Protein AF-A0A2T7P6F5-F1 (afdb_monomer)

Solvent-accessible surface area (backbone atoms only — not comparable to full-atom values): 10402 Å² total; per-residue (Å²): 140,83,85,84,80,81,80,80,78,78,78,74,82,74,78,73,77,57,92,80,62,48,81,46,78,39,93,94,34,83,31,63,40,82,44,44,74,42,50,31,34,38,79,89,80,70,47,74,44,65,43,67,36,52,47,89,83,56,57,87,68,85,53,32,80,72,23,98,83,48,55,45,35,25,26,60,43,100,85,73,48,77,44,72,29,35,12,80,92,50,84,95,46,48,82,55,54,95,65,28,37,66,47,68,41,99,82,71,81,46,32,35,18,18,57,51,54,72,39,76,51,40,72,60,84,73,56,94,88,55,87,40,66,78,52,67,73,33,93,39,24,82,68,24,69,87,63,23,27,46,26,63,38,59,56,68,20,23,34,67,37,70,45,39,75,79,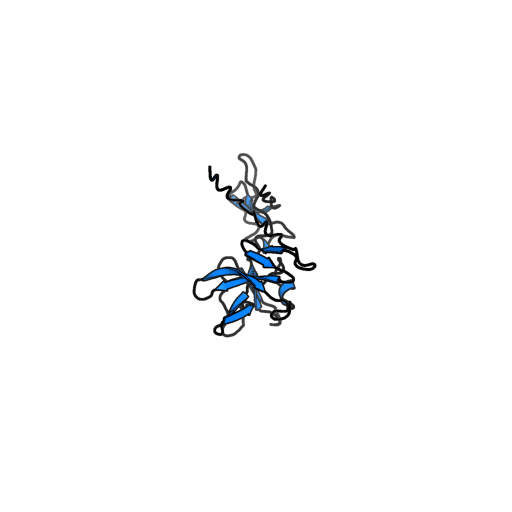77,83,123

Nearest PDB structures (foldseek):
  3ngg-assembly1_A  TM=7.874E-01  e=4.056E-02  Oxyuranus microlepidotus

Mean predicted aligned error: 14.29 Å

Secondary structure (DSSP, 8-state):
------------------TT--EEEETTEEEETT-EEEEEE-TTT--EEEEEE-TTTS---S-TTTSTTS---EEE-TTS-EEE-B-TT-TTPPPPPTTEEEEE-TTSS-EEEEE----SSBPPPPPTT----SS---SSGGGSSTT-EEEE-TTS-EEEEPPBP----

pLDDT: mean 81.15, std 14.44, range [35.66, 95.81]

Radius of gyration: 23.5 Å; Cα contacts (8 Å, |Δi|>4): 298; chains: 1; bounding box: 46×57×82 Å

InterPro domains:
  IPR008197 WAP-type 'four-disulfide core' domain [PF00095] (119-163)
  IPR008197 WAP-type 'four-disulfide core' domain [PS51390] (116-164)
  IPR008197 WAP-type 'four-disulfide core' domain [SM00217] (119-164)
  IPR028150 Lustrin, cysteine-rich repeated [PF14625] (66-115)
  IPR036645 Elafin-like superfamily [G3DSA:4.10.75.10] (117-165)
  IPR036645 Elafin-like superfamily [SSF57256] (119-164)

Sequence (169 aa):
MRVVVLLAVAVTMTYAQVPGTYRIICASSDCWGYSVCRKVLNTTSGEIVPICFDPMRYPPTGNEQVCSDGQPLWVITGTGDYSQASCGRVVNKTTCPSNYRCVTSPVDVYDVCCPNSDKVGECPETHPGEVGVCADLCQSDTNCPRDLKCCPNACGAHTCQTPVHSLYL

Structure (mmCIF, N/CA/C/O backbone):
data_AF-A0A2T7P6F5-F1
#
_entry.id   AF-A0A2T7P6F5-F1
#
loop_
_atom_site.group_PDB
_atom_site.id
_atom_site.type_symbol
_atom_site.label_atom_id
_atom_site.label_alt_id
_atom_site.label_comp_id
_atom_site.label_asym_id
_atom_site.label_entity_id
_atom_site.label_seq_id
_atom_site.pdbx_PDB_ins_code
_atom_site.Cartn_x
_atom_site.Cartn_y
_atom_site.Cartn_z
_atom_site.occupancy
_atom_site.B_iso_or_equiv
_atom_site.auth_seq_id
_atom_site.auth_comp_id
_atom_site.auth_asym_id
_atom_site.auth_atom_id
_atom_site.pdbx_PDB_model_num
ATOM 1 N N . MET A 1 1 ? -23.917 42.580 -54.753 1.00 46.50 1 MET A N 1
ATOM 2 C CA . MET A 1 1 ? -24.139 41.242 -54.161 1.00 46.50 1 MET A CA 1
ATOM 3 C C . MET A 1 1 ? -22.842 40.450 -54.175 1.00 46.50 1 MET A C 1
ATOM 5 O O . MET A 1 1 ? -22.406 40.074 -55.252 1.00 46.50 1 MET A O 1
ATOM 9 N N . ARG A 1 2 ? -22.247 40.201 -53.002 1.00 43.25 2 ARG A N 1
ATOM 10 C CA . ARG A 1 2 ? -21.448 38.999 -52.703 1.00 43.25 2 ARG A CA 1
ATOM 11 C C . ARG A 1 2 ? -21.631 38.705 -51.214 1.00 43.25 2 ARG A C 1
ATOM 13 O O . ARG A 1 2 ? -20.978 39.314 -50.379 1.00 43.25 2 ARG A O 1
ATOM 20 N N . VAL A 1 3 ? -22.604 37.855 -50.897 1.00 43.03 3 VAL A N 1
ATOM 21 C CA . VAL A 1 3 ? -22.773 37.304 -49.549 1.00 43.03 3 VAL A CA 1
ATOM 22 C C . VAL A 1 3 ? -21.777 36.154 -49.449 1.00 43.03 3 VAL A C 1
ATOM 24 O O . VAL A 1 3 ? -21.913 35.164 -50.163 1.00 43.03 3 VAL A O 1
ATOM 27 N N . VAL A 1 4 ? -20.732 36.319 -48.641 1.00 53.38 4 VAL A N 1
ATOM 28 C CA . VAL A 1 4 ? -19.757 35.257 -48.375 1.00 53.38 4 VAL A CA 1
ATOM 29 C C . VAL A 1 4 ? -20.324 34.408 -47.244 1.00 53.38 4 VAL A C 1
ATOM 31 O O . VAL A 1 4 ? -20.303 34.812 -46.085 1.00 53.38 4 VAL A O 1
ATOM 34 N N . VAL A 1 5 ? -20.891 33.255 -47.593 1.00 54.88 5 VAL A N 1
ATOM 35 C CA . VAL A 1 5 ? -21.368 32.267 -46.620 1.00 54.88 5 VAL A CA 1
ATOM 36 C C . VAL A 1 5 ? -20.162 31.445 -46.169 1.00 54.88 5 VAL A C 1
ATOM 38 O O . VAL A 1 5 ? -19.676 30.588 -46.904 1.00 54.88 5 VAL A O 1
ATOM 41 N N . LEU A 1 6 ? -19.645 31.738 -44.976 1.00 55.28 6 LEU A N 1
ATOM 42 C CA . LEU A 1 6 ? -18.627 30.921 -44.316 1.00 55.28 6 LEU A CA 1
ATOM 43 C C . LEU A 1 6 ? -19.296 29.648 -43.783 1.00 55.28 6 LEU A C 1
ATOM 45 O O . LEU A 1 6 ? -19.939 29.665 -42.736 1.00 55.28 6 LEU A O 1
ATOM 49 N N . LEU A 1 7 ? -19.171 28.544 -44.520 1.00 54.78 7 LEU A N 1
ATOM 50 C CA . LEU A 1 7 ? -19.565 27.222 -44.039 1.00 54.78 7 LEU A CA 1
ATOM 51 C C . LEU A 1 7 ? -18.550 26.760 -42.985 1.00 54.78 7 LEU A C 1
ATOM 53 O O . LEU A 1 7 ? -17.452 26.316 -43.318 1.00 54.78 7 LEU A O 1
ATOM 57 N N . ALA A 1 8 ? -18.910 26.879 -41.707 1.00 60.00 8 ALA A N 1
ATOM 58 C CA . ALA A 1 8 ? -18.171 26.264 -40.612 1.00 60.00 8 ALA A CA 1
ATOM 59 C C . ALA A 1 8 ? -18.405 24.747 -40.654 1.00 60.00 8 ALA A C 1
ATOM 61 O O . ALA A 1 8 ? -19.441 24.250 -40.216 1.00 60.00 8 ALA A O 1
ATOM 62 N N . VAL A 1 9 ? -17.455 24.004 -41.222 1.00 56.84 9 VAL A N 1
ATOM 63 C CA . VAL A 1 9 ? -17.459 22.541 -41.147 1.00 56.84 9 VAL A CA 1
ATOM 64 C C . VAL A 1 9 ? -17.060 22.163 -39.722 1.00 56.84 9 VAL A C 1
ATOM 66 O O . VAL A 1 9 ? -15.887 22.218 -39.360 1.00 56.84 9 VAL A O 1
ATOM 69 N N . ALA A 1 10 ? -18.043 21.819 -38.890 1.00 57.19 10 ALA A N 1
ATOM 70 C CA . ALA A 1 10 ? -17.792 21.216 -37.590 1.00 57.19 10 ALA A CA 1
ATOM 71 C C . ALA A 1 10 ? -17.228 19.806 -37.816 1.00 57.19 10 ALA A C 1
ATOM 73 O O . ALA A 1 10 ? -17.971 18.863 -38.080 1.00 57.19 10 ALA A O 1
ATOM 74 N N . VAL A 1 11 ? -15.903 19.663 -37.750 1.00 52.97 11 VAL A N 1
ATOM 75 C CA . VAL A 1 11 ? -15.260 18.350 -37.678 1.00 52.97 11 VAL A CA 1
ATOM 76 C C . VAL A 1 11 ? -15.551 17.807 -36.284 1.00 52.97 11 VAL A C 1
ATOM 78 O O . VAL A 1 11 ? -14.840 18.094 -35.324 1.00 52.97 11 VAL A O 1
ATOM 81 N N . THR A 1 12 ? -16.644 17.062 -36.141 1.00 53.88 12 THR A N 1
ATOM 82 C CA . THR A 1 12 ? -16.857 16.249 -34.948 1.00 53.88 12 THR A CA 1
ATOM 83 C C . THR A 1 12 ? -15.746 15.209 -34.934 1.00 53.88 12 THR A C 1
ATOM 85 O O . THR A 1 12 ? -15.756 14.294 -35.756 1.00 53.88 12 THR A O 1
ATOM 88 N N . MET A 1 13 ? -14.759 15.372 -34.049 1.00 50.41 13 MET A N 1
ATOM 89 C CA . MET A 1 13 ? -13.781 14.331 -33.744 1.00 50.41 13 MET A CA 1
ATOM 90 C C . MET A 1 13 ? -14.560 13.122 -33.226 1.00 50.41 13 MET A C 1
ATOM 92 O O . MET A 1 13 ? -14.888 13.032 -32.045 1.00 50.41 13 MET A O 1
ATOM 96 N N . THR A 1 14 ? -14.927 12.211 -34.123 1.00 53.22 14 THR A N 1
ATOM 97 C CA . THR A 1 14 ? -15.420 10.895 -33.746 1.00 53.22 14 THR A CA 1
ATOM 98 C C . THR A 1 14 ? -14.238 10.183 -33.111 1.00 53.22 14 THR A C 1
ATOM 100 O O . THR A 1 14 ? -13.371 9.667 -33.816 1.00 53.22 14 THR A O 1
ATOM 103 N N . TYR A 1 15 ? -14.163 10.212 -31.780 1.00 56.81 15 TYR A N 1
ATOM 104 C CA . TYR A 1 15 ? -13.290 9.328 -31.023 1.00 56.81 15 TYR A CA 1
ATOM 105 C C . TYR A 1 15 ? -13.741 7.904 -31.333 1.00 56.81 15 TYR A C 1
ATOM 107 O O . TYR A 1 15 ? -14.687 7.390 -30.739 1.00 56.81 15 TYR A O 1
ATOM 115 N N . ALA A 1 16 ? -13.108 7.290 -32.331 1.00 52.53 16 ALA A N 1
ATOM 116 C CA . ALA A 1 16 ? -13.219 5.868 -32.562 1.00 52.53 16 ALA A CA 1
ATOM 117 C C . ALA A 1 16 ? -12.676 5.194 -31.300 1.00 52.53 16 ALA A C 1
ATOM 119 O O . ALA A 1 16 ? -11.471 5.197 -31.055 1.00 52.53 16 ALA A O 1
ATOM 120 N N . GLN A 1 17 ? -13.574 4.694 -30.453 1.00 50.88 17 GLN A N 1
ATOM 121 C CA . GLN A 1 17 ? -13.196 3.837 -29.342 1.00 50.88 17 GLN A CA 1
ATOM 122 C C . GLN A 1 17 ? -12.556 2.599 -29.967 1.00 50.88 17 GLN A C 1
ATOM 124 O O . GLN A 1 17 ? -13.235 1.807 -30.622 1.00 50.88 17 GLN A O 1
ATOM 129 N N . VAL A 1 18 ? -11.231 2.491 -29.862 1.00 52.59 18 VAL A N 1
ATOM 130 C CA . VAL A 1 18 ? -10.503 1.341 -30.394 1.00 52.59 18 VAL A CA 1
ATOM 131 C C . VAL A 1 18 ? -10.985 0.116 -29.604 1.00 52.59 18 VAL A C 1
ATOM 133 O O . VAL A 1 18 ? -10.949 0.146 -28.371 1.00 52.59 18 VAL A O 1
ATOM 136 N N . PRO A 1 19 ? -11.474 -0.954 -30.254 1.00 44.59 19 PRO A N 1
ATOM 137 C CA . PRO A 1 19 ? -11.935 -2.139 -29.540 1.00 44.59 19 PRO A CA 1
ATOM 138 C C . PRO A 1 19 ? -10.784 -2.708 -28.696 1.00 44.59 19 PRO A C 1
ATOM 140 O O . PRO A 1 19 ? -9.766 -3.120 -29.246 1.00 44.59 19 PRO A O 1
ATOM 143 N N . GLY A 1 20 ? -10.921 -2.690 -27.365 1.00 51.16 20 GLY A N 1
ATOM 144 C CA . GLY A 1 20 ? -9.906 -3.190 -26.424 1.00 51.16 20 GLY A CA 1
ATOM 145 C C . GLY A 1 20 ? -9.247 -2.141 -25.518 1.00 51.16 20 GLY A C 1
ATOM 146 O O . GLY A 1 20 ? -8.508 -2.519 -24.613 1.00 51.16 20 GLY A O 1
ATOM 147 N N . THR A 1 21 ? -9.522 -0.843 -25.689 1.00 55.34 21 THR A N 1
A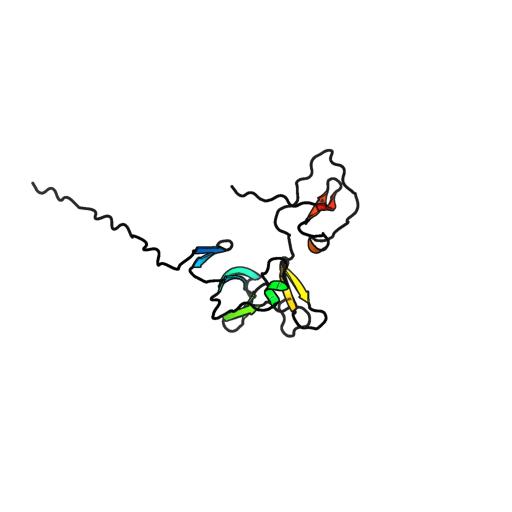TOM 148 C CA . THR A 1 21 ? -9.108 0.183 -24.715 1.00 55.34 21 THR A CA 1
ATOM 149 C C . THR A 1 21 ? -10.204 0.386 -23.673 1.00 55.34 21 THR A C 1
ATOM 151 O O . THR A 1 21 ? -11.178 1.093 -23.928 1.00 55.34 21 THR A O 1
ATOM 154 N N . TYR A 1 22 ? -10.063 -0.236 -22.504 1.00 64.31 22 TYR A N 1
ATOM 155 C CA . TYR A 1 22 ? -10.871 0.103 -21.335 1.00 64.31 22 TYR A CA 1
ATOM 156 C C . TYR A 1 22 ? -10.192 1.226 -20.544 1.00 64.31 22 TYR A C 1
ATOM 158 O O . TYR A 1 22 ? -8.971 1.385 -20.584 1.00 64.31 22 TYR A O 1
ATOM 166 N N . ARG A 1 23 ? -11.008 2.054 -19.894 1.00 65.25 23 ARG A N 1
ATOM 167 C CA . ARG A 1 23 ? -10.571 3.208 -19.110 1.00 65.25 23 ARG A CA 1
ATOM 168 C C . ARG A 1 23 ? -10.587 2.825 -17.635 1.00 65.25 23 ARG A C 1
ATOM 170 O O . ARG A 1 23 ? -11.624 2.384 -17.144 1.00 65.25 23 ARG A O 1
ATOM 177 N N . ILE A 1 24 ? -9.467 2.986 -16.939 1.00 67.81 24 ILE A N 1
ATOM 178 C CA . ILE A 1 24 ? -9.342 2.697 -15.507 1.00 67.81 24 ILE A CA 1
ATOM 179 C C . ILE A 1 24 ? -9.019 4.006 -14.800 1.00 67.81 24 ILE A C 1
ATOM 181 O O . ILE A 1 24 ? -7.949 4.577 -14.995 1.00 67.81 24 ILE A O 1
ATOM 185 N N . ILE A 1 25 ? -9.937 4.476 -13.962 1.00 65.56 25 ILE A N 1
ATOM 186 C CA . ILE A 1 25 ? -9.688 5.645 -13.119 1.00 65.56 25 ILE A CA 1
ATOM 187 C C . ILE A 1 25 ? -9.026 5.169 -11.840 1.00 65.56 25 ILE A C 1
ATOM 189 O O . ILE A 1 25 ? -9.478 4.206 -11.220 1.00 65.56 25 ILE A O 1
ATOM 193 N N . CYS A 1 26 ? -7.970 5.858 -11.437 1.00 67.62 26 CYS A N 1
ATOM 194 C CA . CYS A 1 26 ? -7.238 5.500 -10.252 1.00 67.62 26 CYS A CA 1
ATOM 195 C C . CYS A 1 26 ? -6.789 6.731 -9.474 1.00 67.62 26 CYS A C 1
ATOM 197 O O . CYS A 1 26 ? -5.860 7.439 -9.870 1.00 67.62 26 CYS A O 1
ATOM 199 N N . ALA A 1 27 ? -7.499 6.999 -8.376 1.00 71.81 27 ALA A N 1
ATOM 200 C CA . ALA A 1 27 ? -7.523 8.315 -7.748 1.00 71.81 27 ALA A CA 1
ATOM 201 C C . ALA A 1 27 ? -7.823 9.403 -8.801 1.00 71.81 27 ALA A C 1
ATOM 203 O O . ALA A 1 27 ? -8.892 9.374 -9.407 1.00 71.81 27 ALA A O 1
ATOM 204 N N . SER A 1 28 ? -6.894 10.329 -9.044 1.00 71.31 28 SER A N 1
ATOM 205 C CA . SER A 1 28 ? -7.021 11.397 -10.045 1.00 71.31 28 SER A CA 1
ATOM 206 C C . SER A 1 28 ? -6.441 11.052 -11.426 1.00 71.31 28 SER A C 1
ATOM 208 O O . SER A 1 28 ? -6.565 11.864 -12.342 1.00 71.31 28 SER A O 1
ATOM 210 N N . SER A 1 29 ? -5.824 9.875 -11.602 1.00 77.38 29 SER A N 1
ATOM 211 C CA . SER A 1 29 ? -5.187 9.466 -12.863 1.00 77.38 29 SER A CA 1
ATOM 212 C C . SER A 1 29 ? -6.109 8.622 -13.739 1.00 77.38 29 SER A C 1
ATOM 214 O O . SER A 1 29 ? -6.822 7.738 -13.261 1.00 77.38 29 SER A O 1
ATOM 216 N N . ASP A 1 30 ? -6.050 8.876 -15.044 1.00 80.69 30 ASP A N 1
ATOM 217 C CA . ASP A 1 30 ? -6.805 8.167 -16.074 1.00 80.69 30 ASP A CA 1
ATOM 218 C C . ASP A 1 30 ? -5.884 7.210 -16.843 1.00 80.69 30 ASP A C 1
ATOM 220 O O . ASP A 1 30 ? -5.068 7.634 -17.666 1.00 80.69 30 ASP A O 1
ATOM 224 N N . CYS A 1 31 ? -5.975 5.918 -16.532 1.00 82.69 31 CYS A N 1
ATOM 225 C CA . CYS A 1 31 ? -5.176 4.877 -17.159 1.00 82.69 31 CYS A CA 1
ATOM 226 C C . CYS A 1 31 ? -5.923 4.247 -18.341 1.00 82.69 31 CYS A C 1
ATOM 228 O O . CYS A 1 31 ? -7.121 3.966 -18.269 1.00 82.69 31 CYS A O 1
ATOM 230 N N . TRP A 1 32 ? -5.192 3.958 -19.418 1.00 80.75 32 TRP A N 1
ATOM 231 C CA . TRP A 1 32 ? -5.750 3.407 -20.654 1.00 80.75 32 TRP A CA 1
ATOM 232 C C . TRP A 1 32 ? -5.316 1.957 -20.882 1.00 80.75 32 TRP A C 1
ATOM 234 O O . TRP A 1 32 ? -4.201 1.559 -20.526 1.00 80.75 32 TRP A O 1
ATOM 244 N N . GLY A 1 33 ? -6.189 1.179 -21.527 1.00 79.81 33 GLY A N 1
ATOM 245 C CA . GLY A 1 33 ? -5.892 -0.195 -21.928 1.00 79.81 33 GLY A CA 1
ATOM 246 C C . GLY A 1 33 ? -5.680 -1.105 -20.720 1.00 79.81 33 GLY A C 1
ATOM 247 O O . GLY A 1 33 ? -6.391 -0.980 -19.730 1.00 79.81 33 GLY A O 1
ATOM 248 N N . TYR A 1 34 ? -4.680 -1.991 -20.791 1.00 79.00 34 TYR A N 1
ATOM 249 C CA . TYR A 1 34 ? -4.417 -3.017 -19.770 1.00 79.00 34 TYR A CA 1
ATOM 250 C C . TYR A 1 34 ? -3.576 -2.562 -18.570 1.00 79.00 34 TYR A C 1
ATOM 252 O O . TYR A 1 34 ? -3.036 -3.389 -17.839 1.00 79.00 34 TYR A O 1
ATOM 260 N N . SER A 1 35 ? -3.428 -1.255 -18.374 1.00 85.69 35 SER A N 1
ATOM 261 C CA . SER A 1 35 ? -2.543 -0.713 -17.344 1.00 85.69 35 SER A CA 1
ATOM 262 C C . SER A 1 35 ? -2.993 -1.096 -15.928 1.00 85.69 35 SER A C 1
ATOM 264 O O . SER A 1 35 ? -4.184 -1.158 -15.636 1.00 85.69 35 SER A O 1
ATOM 266 N N . VAL A 1 36 ? -2.047 -1.288 -15.011 1.00 85.69 36 VAL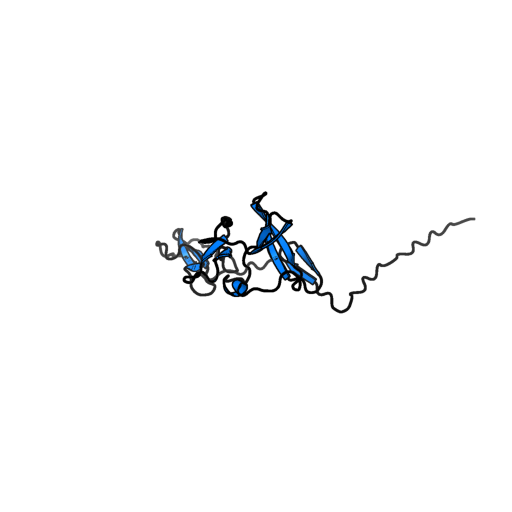 A N 1
ATOM 267 C CA . VAL A 1 36 ? -2.318 -1.485 -13.581 1.00 85.69 36 VAL A CA 1
ATOM 268 C C . VAL A 1 36 ? -1.945 -0.219 -12.839 1.00 85.69 36 VAL A C 1
ATOM 270 O O . VAL A 1 36 ? -0.813 0.245 -12.895 1.00 85.69 36 VAL A O 1
ATOM 273 N N . CYS A 1 37 ? -2.892 0.347 -12.114 1.00 86.19 37 CYS A N 1
ATOM 274 C CA . CYS A 1 37 ? -2.618 1.523 -11.314 1.00 86.19 37 CYS A CA 1
ATOM 275 C C . CYS A 1 37 ? -1.899 1.174 -10.009 1.00 86.19 37 CYS A C 1
ATOM 277 O O . CYS A 1 37 ? -2.316 0.272 -9.280 1.00 86.19 37 CYS A O 1
ATOM 279 N N . ARG A 1 38 ? -0.846 1.934 -9.695 1.00 90.31 38 ARG A N 1
ATOM 280 C CA . ARG A 1 38 ? -0.079 1.824 -8.451 1.00 90.31 38 ARG A CA 1
ATOM 281 C C . ARG A 1 38 ? 0.197 3.201 -7.856 1.00 90.31 38 ARG A C 1
ATOM 283 O O . ARG A 1 38 ? 0.368 4.182 -8.577 1.00 90.31 38 ARG A O 1
ATOM 290 N N . LYS A 1 39 ? 0.278 3.263 -6.527 1.00 92.06 39 LYS A N 1
ATOM 291 C CA . LYS A 1 39 ? 0.742 4.447 -5.792 1.00 92.06 39 LYS A CA 1
ATOM 292 C C . LYS A 1 39 ? 2.269 4.438 -5.746 1.00 92.06 39 LYS A C 1
ATOM 294 O O . LYS A 1 39 ? 2.860 3.446 -5.317 1.00 92.06 39 LYS A O 1
ATOM 299 N N . VAL A 1 40 ? 2.894 5.533 -6.168 1.00 94.38 40 VAL A N 1
ATOM 300 C CA . VAL A 1 40 ? 4.352 5.683 -6.234 1.00 94.38 40 VAL A CA 1
ATOM 301 C C . VAL A 1 40 ? 4.790 6.860 -5.372 1.00 94.38 40 VAL A C 1
ATOM 303 O O . VAL A 1 40 ? 4.353 7.986 -5.585 1.00 94.38 40 VAL A O 1
ATOM 306 N N . LEU A 1 41 ? 5.680 6.601 -4.420 1.00 94.75 41 LEU A N 1
ATOM 307 C CA . LEU A 1 41 ? 6.364 7.603 -3.621 1.00 94.75 41 LEU A CA 1
ATOM 308 C C . LEU A 1 41 ? 7.548 8.179 -4.403 1.00 94.75 41 LEU A C 1
ATOM 310 O O . LEU A 1 41 ? 8.505 7.478 -4.748 1.00 94.75 41 LEU A O 1
ATOM 314 N N . ASN A 1 42 ? 7.512 9.484 -4.623 1.00 93.00 42 ASN A N 1
ATOM 315 C CA . ASN A 1 42 ? 8.673 10.249 -5.032 1.00 93.00 42 ASN A CA 1
ATOM 316 C C . ASN A 1 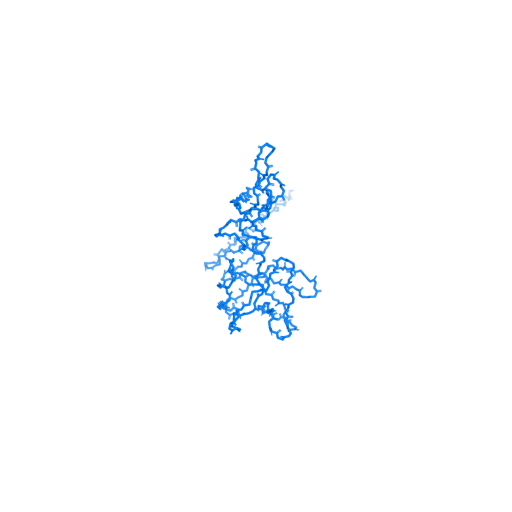42 ? 9.528 10.523 -3.786 1.00 93.00 42 ASN A C 1
ATOM 318 O O . ASN A 1 42 ? 9.192 11.362 -2.956 1.00 93.00 42 ASN A O 1
ATOM 322 N N . THR A 1 43 ? 10.641 9.806 -3.650 1.00 87.50 43 THR A N 1
ATOM 323 C CA . THR A 1 43 ? 11.509 9.849 -2.460 1.00 87.50 43 THR A CA 1
ATOM 324 C C . THR A 1 43 ? 12.209 11.193 -2.247 1.00 87.50 43 THR A C 1
ATOM 326 O O . THR A 1 43 ? 12.626 11.478 -1.128 1.00 87.50 43 THR A O 1
ATOM 329 N N . THR A 1 44 ? 12.302 12.038 -3.279 1.00 88.12 44 THR A N 1
ATOM 330 C CA . THR A 1 44 ? 12.885 13.386 -3.190 1.00 88.12 44 THR A CA 1
ATOM 331 C C . THR A 1 44 ? 11.893 14.402 -2.626 1.00 88.12 44 THR A C 1
ATOM 333 O O . THR A 1 44 ? 12.271 15.248 -1.822 1.00 88.12 44 THR A O 1
ATOM 336 N N . SER A 1 45 ? 10.629 14.337 -3.056 1.00 89.62 45 SER A N 1
ATOM 337 C CA . SER A 1 45 ? 9.576 15.281 -2.634 1.00 89.62 45 SER A CA 1
ATOM 338 C C . SER A 1 45 ? 8.748 14.790 -1.443 1.00 89.62 45 SER A C 1
ATOM 340 O O . SER A 1 45 ? 8.122 15.595 -0.762 1.00 89.62 45 SER A O 1
ATOM 342 N N . GLY A 1 46 ? 8.723 13.478 -1.196 1.00 88.44 46 GLY A N 1
ATOM 343 C CA . GLY A 1 46 ? 7.822 12.839 -0.237 1.00 88.44 46 GLY A CA 1
ATOM 344 C C . GLY A 1 46 ? 6.385 12.662 -0.743 1.00 88.44 46 GLY A C 1
ATOM 345 O O . GLY A 1 46 ? 5.546 12.148 -0.007 1.00 88.44 46 GLY A O 1
ATOM 346 N N . GLU A 1 47 ? 6.086 13.067 -1.979 1.00 90.75 47 GLU A N 1
ATOM 347 C CA . GLU A 1 47 ? 4.743 12.990 -2.557 1.00 90.75 47 GLU A CA 1
ATOM 348 C C . GLU A 1 47 ? 4.416 11.576 -3.058 1.00 90.75 47 GLU A C 1
ATOM 350 O O . GLU A 1 47 ? 5.268 10.893 -3.632 1.00 90.75 47 GLU A O 1
ATOM 355 N N . ILE A 1 48 ? 3.165 11.142 -2.872 1.00 90.12 48 ILE A N 1
ATOM 356 C CA . ILE A 1 48 ? 2.653 9.871 -3.396 1.00 90.12 48 ILE A CA 1
ATOM 357 C C . ILE A 1 48 ? 1.697 10.159 -4.546 1.00 90.12 48 ILE A C 1
ATOM 359 O O . ILE A 1 48 ? 0.627 10.729 -4.336 1.00 90.12 48 ILE A O 1
ATOM 363 N N . VAL A 1 49 ? 2.056 9.704 -5.743 1.00 89.31 49 VAL A N 1
ATOM 364 C CA . VAL A 1 49 ? 1.292 9.943 -6.969 1.00 89.31 49 VAL A CA 1
ATOM 365 C C . VAL A 1 49 ? 0.808 8.632 -7.601 1.00 89.31 49 VAL A C 1
ATOM 367 O O . VAL A 1 49 ? 1.518 7.622 -7.555 1.00 89.31 49 VAL A O 1
ATOM 370 N N . PRO A 1 50 ? -0.405 8.602 -8.180 1.00 89.88 50 PRO A N 1
ATOM 371 C CA . PRO A 1 50 ? -0.907 7.441 -8.909 1.00 89.88 50 PRO A CA 1
ATOM 372 C C . PRO A 1 50 ? -0.282 7.351 -10.308 1.00 89.88 50 PRO A C 1
ATOM 374 O O . PRO A 1 50 ? -0.418 8.273 -11.115 1.00 89.88 50 PRO A O 1
ATOM 377 N N . ILE A 1 51 ? 0.353 6.218 -10.617 1.00 90.12 51 ILE A N 1
ATOM 378 C CA . ILE A 1 51 ? 0.986 5.940 -11.913 1.00 90.12 51 ILE A CA 1
ATOM 379 C C . ILE A 1 51 ? 0.367 4.689 -12.544 1.00 90.12 51 ILE A C 1
ATOM 381 O O . ILE A 1 51 ? 0.072 3.701 -11.868 1.00 90.12 51 ILE A O 1
ATOM 385 N N . CYS A 1 52 ? 0.186 4.734 -13.861 1.00 89.94 52 CYS A N 1
ATOM 386 C CA . CYS A 1 52 ? -0.296 3.619 -14.666 1.00 89.94 52 CYS A CA 1
ATOM 387 C C . CYS A 1 52 ? 0.890 2.756 -15.105 1.00 89.94 52 CYS A C 1
ATOM 389 O O . CYS A 1 52 ? 1.752 3.216 -15.853 1.00 89.94 52 CYS A O 1
ATOM 391 N N . PHE A 1 53 ? 0.953 1.518 -14.629 1.00 91.06 53 PHE A N 1
ATOM 392 C CA . PHE A 1 53 ? 2.019 0.582 -14.964 1.00 91.06 53 PHE A CA 1
ATOM 393 C C . PHE A 1 53 ? 1.599 -0.324 -16.110 1.00 91.06 53 PHE A C 1
ATOM 395 O O . PHE A 1 53 ? 0.476 -0.821 -16.139 1.00 91.06 53 PHE A O 1
ATOM 402 N N . ASP A 1 54 ? 2.535 -0.594 -17.014 1.00 90.19 54 ASP A N 1
ATOM 403 C CA . ASP A 1 54 ? 2.395 -1.665 -17.993 1.00 90.19 54 ASP A CA 1
ATOM 404 C C . ASP A 1 54 ? 2.644 -3.021 -17.298 1.00 90.19 54 ASP A C 1
ATOM 406 O O . ASP A 1 54 ? 3.758 -3.238 -16.802 1.00 90.19 54 ASP A O 1
ATOM 410 N N . PRO A 1 55 ? 1.664 -3.946 -17.265 1.00 88.00 55 PRO A N 1
ATOM 411 C CA . PRO A 1 55 ? 1.830 -5.264 -16.651 1.00 88.00 55 PRO A CA 1
ATOM 412 C C . PRO A 1 55 ? 2.949 -6.102 -17.272 1.00 88.00 55 PRO A C 1
ATOM 414 O O . PRO A 1 55 ? 3.461 -7.004 -16.615 1.00 88.00 55 PRO A O 1
ATOM 417 N N . MET A 1 56 ? 3.336 -5.835 -18.526 1.00 89.69 56 MET A N 1
ATOM 418 C CA . MET A 1 56 ? 4.462 -6.525 -19.158 1.00 89.69 56 MET A CA 1
ATOM 419 C C . MET A 1 56 ? 5.808 -6.073 -18.587 1.00 89.69 56 MET A C 1
ATOM 421 O O . MET A 1 56 ? 6.736 -6.876 -18.504 1.00 89.69 56 MET A O 1
ATOM 425 N N . ARG A 1 57 ? 5.924 -4.802 -18.180 1.00 92.00 57 ARG A N 1
ATOM 426 C CA . ARG A 1 57 ? 7.149 -4.249 -17.580 1.00 92.00 57 ARG A CA 1
ATOM 427 C C . ARG A 1 57 ? 7.188 -4.439 -16.067 1.00 92.00 57 ARG A C 1
ATOM 429 O O . ARG A 1 57 ? 8.255 -4.688 -15.513 1.00 92.00 57 ARG A O 1
ATOM 436 N N . TYR A 1 58 ? 6.035 -4.333 -15.415 1.00 91.50 58 TYR A N 1
ATOM 437 C CA . TYR A 1 58 ? 5.876 -4.474 -13.970 1.00 91.50 58 TYR A CA 1
ATOM 438 C C . TYR A 1 58 ? 4.809 -5.532 -13.674 1.00 91.50 58 TYR A C 1
ATOM 440 O O . TYR A 1 58 ? 3.661 -5.187 -13.368 1.00 91.50 58 TYR A O 1
ATOM 448 N N . PRO A 1 59 ? 5.160 -6.824 -13.797 1.00 88.50 59 PRO A N 1
ATOM 449 C CA . PRO A 1 59 ? 4.220 -7.896 -13.530 1.00 88.50 59 PRO A CA 1
ATOM 450 C C . PRO A 1 59 ? 3.806 -7.907 -12.051 1.00 88.50 59 PRO A C 1
ATOM 452 O O . PRO A 1 59 ? 4.574 -7.456 -11.192 1.00 88.50 59 PRO A O 1
ATOM 455 N N . PRO A 1 60 ? 2.613 -8.442 -11.733 1.00 83.56 60 PRO A N 1
ATOM 456 C CA . PRO A 1 60 ? 2.215 -8.681 -10.353 1.00 83.56 60 PRO A CA 1
ATOM 457 C C . PRO A 1 60 ? 3.269 -9.529 -9.645 1.00 83.56 60 PRO A C 1
ATOM 459 O O . PRO A 1 60 ? 3.774 -10.501 -10.216 1.00 83.56 60 PRO A O 1
ATOM 462 N N . THR A 1 61 ? 3.602 -9.171 -8.412 1.00 80.12 61 THR A N 1
ATOM 463 C CA . THR A 1 61 ? 4.459 -10.001 -7.570 1.00 80.12 61 THR A CA 1
ATOM 464 C C . THR A 1 61 ? 3.596 -10.892 -6.662 1.0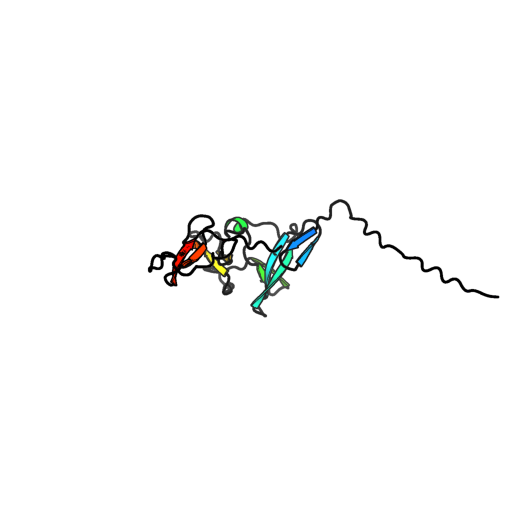0 80.12 61 THR A C 1
ATOM 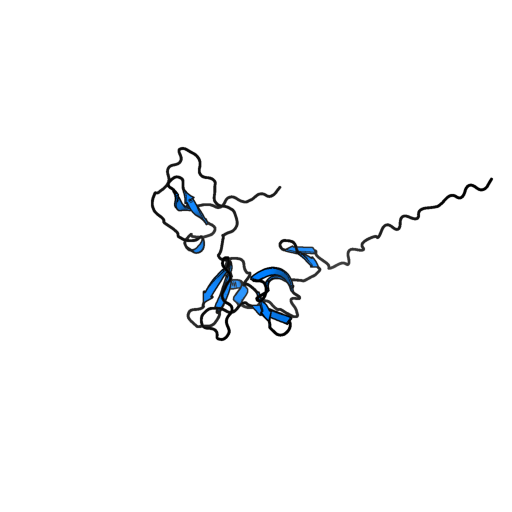466 O O . THR A 1 61 ? 2.385 -11.024 -6.840 1.00 80.12 61 THR A O 1
ATOM 469 N N . GLY A 1 62 ? 4.220 -11.609 -5.727 1.00 81.12 62 GLY A N 1
ATOM 470 C CA . GLY A 1 62 ? 3.489 -12.259 -4.630 1.00 81.12 62 GLY A CA 1
ATOM 471 C C . GLY A 1 62 ? 3.202 -11.306 -3.464 1.00 81.12 62 GLY A C 1
ATOM 472 O O . GLY A 1 62 ? 2.690 -11.738 -2.434 1.00 81.12 62 GLY A O 1
ATOM 473 N N . ASN A 1 63 ? 3.585 -10.028 -3.583 1.00 85.19 63 ASN A N 1
ATOM 474 C CA . ASN A 1 63 ? 3.495 -9.065 -2.486 1.00 85.19 63 ASN A CA 1
ATOM 475 C C . ASN A 1 63 ? 2.161 -8.311 -2.484 1.00 85.19 63 ASN A C 1
ATOM 477 O O . ASN A 1 63 ? 1.819 -7.644 -1.515 1.00 85.19 63 ASN A O 1
ATOM 481 N N . GLU A 1 64 ? 1.369 -8.435 -3.540 1.00 83.81 64 GLU A N 1
ATOM 482 C CA . GLU A 1 64 ? 0.013 -7.913 -3.635 1.00 83.81 64 GLU A CA 1
ATOM 483 C C . GLU A 1 64 ? -0.871 -8.542 -2.561 1.00 83.81 64 GLU A C 1
ATOM 485 O O . GLU A 1 64 ? -1.674 -7.853 -1.952 1.00 83.81 64 GLU A O 1
ATOM 490 N N . GLN A 1 65 ? -0.668 -9.819 -2.240 1.00 82.69 65 GLN A N 1
ATOM 491 C CA . GLN A 1 65 ? -1.399 -10.510 -1.179 1.00 82.69 65 GLN A CA 1
ATOM 492 C C . GLN A 1 65 ? -0.932 -10.120 0.236 1.00 82.69 65 GLN A C 1
ATOM 494 O O . GLN A 1 65 ? -1.554 -10.529 1.214 1.00 82.69 65 GLN A O 1
ATOM 499 N N . VAL A 1 66 ? 0.158 -9.353 0.368 1.00 85.81 66 VAL A N 1
ATOM 500 C CA . VAL A 1 66 ? 0.715 -8.938 1.668 1.00 85.81 66 VAL A CA 1
ATOM 501 C C . VAL A 1 66 ? -0.063 -7.758 2.250 1.00 85.81 66 VAL A C 1
ATOM 503 O O . VAL A 1 66 ? -0.264 -7.686 3.464 1.00 85.81 66 VAL A O 1
ATOM 506 N N . CYS A 1 67 ? -0.515 -6.833 1.401 1.00 83.00 67 CYS A N 1
ATOM 507 C CA . CYS A 1 67 ? -1.277 -5.664 1.828 1.00 83.00 67 CYS A CA 1
ATOM 508 C C . CYS A 1 67 ? -2.783 -5.943 1.775 1.00 83.00 67 CYS A C 1
ATOM 510 O O . CYS A 1 67 ? -3.279 -6.547 0.828 1.00 83.00 67 CYS A O 1
ATOM 512 N N . SER A 1 68 ? -3.530 -5.458 2.773 1.00 76.81 68 SER A N 1
ATOM 513 C CA . SER A 1 68 ? -4.983 -5.673 2.880 1.00 76.81 68 SER A CA 1
ATOM 514 C C . SER A 1 68 ? -5.780 -5.146 1.681 1.00 76.81 68 SER A C 1
ATOM 516 O O . SER A 1 68 ? -6.845 -5.676 1.387 1.00 76.81 68 SER A O 1
ATOM 518 N N . ASP A 1 69 ? -5.275 -4.118 0.997 1.00 75.00 69 ASP A N 1
ATOM 519 C CA . ASP A 1 69 ? -5.887 -3.506 -0.186 1.00 75.00 69 ASP A CA 1
ATOM 520 C C . ASP A 1 69 ? -5.307 -4.021 -1.514 1.00 75.00 69 ASP A C 1
ATOM 522 O O . ASP A 1 69 ? -5.667 -3.531 -2.584 1.00 75.00 69 ASP A O 1
ATOM 526 N N . GLY A 1 70 ? -4.393 -4.993 -1.476 1.00 78.75 70 GLY A N 1
ATOM 527 C CA . GLY A 1 70 ? -3.748 -5.511 -2.679 1.00 78.75 70 GLY A CA 1
ATOM 528 C C . GLY A 1 70 ? -2.616 -4.634 -3.236 1.00 78.75 70 GLY A C 1
ATOM 529 O O . GLY A 1 70 ? -2.071 -4.945 -4.302 1.00 78.75 70 GLY A O 1
ATOM 530 N N . GLN A 1 71 ? -2.281 -3.509 -2.588 1.00 85.75 71 GLN A N 1
ATOM 531 C CA . GLN A 1 71 ? -1.439 -2.466 -3.181 1.00 85.75 71 GLN A CA 1
ATOM 532 C C . GLN A 1 71 ? -0.262 -2.061 -2.278 1.00 85.75 71 GLN A C 1
ATOM 534 O O . GLN A 1 71 ? -0.347 -1.080 -1.538 1.00 85.75 71 GLN A O 1
ATOM 539 N N . PRO A 1 72 ? 0.894 -2.749 -2.377 1.00 92.06 72 PRO A N 1
ATOM 540 C CA . PRO A 1 72 ? 2.126 -2.236 -1.784 1.00 92.06 72 PRO A CA 1
ATOM 541 C C . PRO A 1 72 ? 2.531 -0.905 -2.429 1.00 92.06 72 PRO A C 1
ATOM 543 O O . PRO A 1 72 ? 2.292 -0.674 -3.619 1.00 92.06 72 PRO A O 1
ATOM 546 N N . LEU A 1 73 ? 3.173 -0.039 -1.644 1.00 94.00 73 LEU A N 1
ATOM 547 C CA . LEU A 1 73 ? 3.748 1.214 -2.127 1.00 94.00 73 LEU A CA 1
ATOM 548 C C . LEU A 1 73 ? 4.904 0.933 -3.083 1.00 94.00 73 LEU A C 1
ATOM 550 O O . LEU A 1 73 ? 5.700 0.021 -2.857 1.00 94.00 73 LEU A O 1
ATOM 554 N N . TRP A 1 74 ? 5.035 1.764 -4.108 1.00 95.75 74 TRP A N 1
ATOM 555 C CA . TRP A 1 74 ? 6.180 1.768 -5.013 1.00 95.75 74 TRP A CA 1
ATOM 556 C C . TRP A 1 74 ? 7.031 3.018 -4.804 1.00 95.75 74 TRP A C 1
ATOM 558 O O . TRP A 1 74 ? 6.562 4.003 -4.245 1.00 95.75 74 TRP A O 1
ATOM 568 N N . VAL A 1 75 ? 8.278 2.993 -5.259 1.00 95.81 75 VAL A N 1
ATOM 569 C CA . VAL A 1 75 ? 9.214 4.123 -5.229 1.00 95.81 75 VAL A CA 1
ATOM 570 C C . VAL A 1 75 ? 9.851 4.325 -6.591 1.00 95.81 75 VAL A C 1
ATOM 572 O O . VAL A 1 75 ? 10.013 3.372 -7.354 1.00 95.81 75 VAL A O 1
ATOM 575 N N . ILE A 1 76 ? 10.242 5.566 -6.871 1.00 93.69 76 ILE A N 1
ATOM 576 C CA . ILE A 1 76 ? 11.121 5.886 -7.997 1.00 93.69 76 ILE A CA 1
ATOM 577 C C . ILE A 1 76 ? 12.546 5.462 -7.625 1.00 93.69 76 ILE A C 1
ATOM 579 O O . ILE A 1 76 ? 13.075 5.881 -6.593 1.00 93.69 76 ILE A O 1
ATOM 583 N N . THR A 1 77 ? 13.168 4.624 -8.449 1.00 88.94 77 THR A N 1
ATOM 584 C CA . THR A 1 77 ? 14.569 4.230 -8.277 1.00 88.94 77 THR A CA 1
ATOM 585 C C . THR A 1 77 ? 15.498 5.359 -8.731 1.00 88.94 77 THR A C 1
ATOM 587 O O . THR A 1 77 ? 15.118 6.234 -9.508 1.00 88.94 77 THR A O 1
ATOM 590 N N . GLY A 1 78 ? 16.769 5.320 -8.319 1.00 82.19 78 GLY A N 1
ATOM 591 C CA . GLY A 1 78 ? 17.772 6.290 -8.785 1.00 82.19 78 GLY A CA 1
ATOM 592 C C . GLY A 1 78 ? 18.020 6.278 -10.304 1.00 82.19 78 GLY A C 1
ATOM 593 O O . GLY A 1 78 ? 18.626 7.210 -10.821 1.00 82.19 78 GLY A O 1
ATOM 594 N N . THR A 1 79 ? 17.547 5.250 -11.021 1.00 86.44 79 THR A N 1
ATOM 595 C CA . THR A 1 79 ? 17.626 5.133 -12.488 1.00 86.44 79 THR A CA 1
ATOM 596 C C . THR A 1 79 ? 16.393 5.681 -13.209 1.00 86.44 79 THR A C 1
ATOM 598 O O . THR A 1 79 ? 16.386 5.722 -14.436 1.00 86.44 79 THR A O 1
ATOM 601 N N . GLY A 1 80 ? 15.361 6.109 -12.473 1.00 85.88 80 GLY A N 1
ATOM 602 C CA . GLY A 1 80 ? 14.075 6.534 -13.034 1.00 85.88 80 GLY A CA 1
ATOM 603 C C . GLY A 1 80 ? 13.097 5.387 -13.316 1.00 85.88 80 GLY A C 1
ATOM 604 O O . GLY A 1 80 ? 12.055 5.621 -13.922 1.00 85.88 80 GLY A O 1
ATOM 605 N N . ASP A 1 81 ? 13.412 4.164 -12.879 1.00 92.50 81 ASP A N 1
ATOM 606 C CA . ASP A 1 81 ? 12.477 3.036 -12.874 1.00 92.50 81 ASP A CA 1
ATOM 607 C C . ASP A 1 81 ? 11.602 3.047 -11.609 1.00 92.50 81 ASP A C 1
ATOM 609 O O . ASP A 1 81 ? 11.713 3.925 -10.753 1.00 92.50 81 ASP A O 1
ATOM 613 N N . TYR A 1 82 ? 10.736 2.041 -11.474 1.00 94.19 82 TYR A N 1
ATOM 614 C CA . TYR A 1 82 ? 9.902 1.836 -10.297 1.00 94.19 82 TYR A CA 1
ATOM 615 C C . TYR A 1 82 ? 10.190 0.484 -9.646 1.00 94.19 82 TYR A C 1
ATOM 617 O O . TYR A 1 82 ? 10.363 -0.524 -10.332 1.00 94.19 82 TYR A O 1
ATOM 625 N N . SER A 1 83 ? 10.189 0.447 -8.317 1.00 93.38 83 SER A N 1
ATOM 626 C CA . SER A 1 83 ? 10.258 -0.791 -7.532 1.00 93.38 83 SER A CA 1
ATOM 627 C C . SER A 1 83 ? 9.304 -0.731 -6.347 1.00 93.38 83 SER A C 1
ATOM 629 O O . SER A 1 83 ? 8.928 0.356 -5.912 1.00 93.38 83 SER A O 1
ATOM 631 N N . GLN A 1 84 ? 8.919 -1.881 -5.793 1.00 94.12 84 GLN A N 1
ATOM 632 C CA . GLN A 1 84 ? 8.192 -1.897 -4.523 1.00 94.12 84 GLN A CA 1
ATOM 633 C C . GLN A 1 84 ? 9.059 -1.273 -3.422 1.00 94.12 84 GLN A C 1
ATOM 635 O O . GLN A 1 84 ? 10.283 -1.422 -3.410 1.00 94.12 84 GLN A O 1
ATOM 640 N N . ALA A 1 85 ? 8.419 -0.529 -2.526 1.00 94.44 85 ALA A N 1
ATOM 641 C CA . ALA A 1 85 ? 9.071 0.166 -1.432 1.00 94.44 85 ALA A CA 1
ATOM 642 C C . ALA A 1 85 ? 9.485 -0.846 -0.358 1.00 94.44 85 ALA A C 1
ATOM 644 O O . ALA A 1 85 ? 8.685 -1.211 0.510 1.00 94.44 85 ALA A O 1
ATOM 645 N N . SER A 1 86 ? 10.731 -1.311 -0.436 1.00 94.38 86 SER A N 1
ATOM 646 C CA . SER A 1 86 ? 11.304 -2.210 0.563 1.00 94.38 86 SER A CA 1
ATOM 647 C C . SER A 1 86 ? 11.499 -1.493 1.895 1.00 94.38 86 SER A C 1
ATOM 649 O O . SER A 1 86 ? 11.953 -0.348 1.925 1.00 94.38 86 SER A O 1
ATOM 651 N N . CYS A 1 87 ? 11.213 -2.172 3.000 1.00 93.75 87 CYS A N 1
ATOM 652 C CA . CYS A 1 87 ? 11.338 -1.627 4.352 1.00 93.75 87 CYS A CA 1
ATOM 653 C C . CYS A 1 87 ? 12.040 -2.630 5.293 1.00 93.75 87 CYS A C 1
ATOM 655 O O . CYS A 1 87 ? 12.680 -3.574 4.841 1.00 93.75 87 CYS A O 1
ATOM 657 N N . GLY A 1 88 ? 11.990 -2.421 6.612 1.00 90.25 88 GLY A N 1
ATOM 658 C CA . GLY A 1 88 ? 12.307 -3.496 7.561 1.00 90.25 88 GLY A CA 1
ATOM 659 C C . GLY A 1 88 ? 13.783 -3.897 7.616 1.00 90.25 88 GLY A C 1
ATOM 660 O O . GLY A 1 88 ? 14.630 -3.075 7.978 1.00 90.25 88 GLY A O 1
ATOM 661 N N . ARG A 1 89 ? 14.086 -5.169 7.345 1.00 88.06 89 ARG A N 1
ATOM 662 C CA . ARG A 1 89 ? 15.428 -5.756 7.509 1.00 88.06 89 ARG A CA 1
ATOM 663 C C . ARG A 1 89 ? 16.317 -5.583 6.274 1.00 88.06 89 ARG A C 1
ATOM 665 O O . ARG A 1 89 ? 17.500 -5.910 6.323 1.00 88.06 89 ARG A O 1
ATOM 672 N N . VAL A 1 90 ? 15.778 -5.008 5.199 1.00 88.94 90 VAL A N 1
ATOM 673 C CA . VAL A 1 90 ? 16.485 -4.779 3.933 1.00 88.94 90 VAL A CA 1
ATOM 674 C C . VAL A 1 90 ? 17.529 -3.653 4.050 1.00 88.94 90 VAL A C 1
ATOM 676 O O . VAL A 1 90 ? 17.298 -2.617 4.681 1.00 88.94 90 VAL A O 1
ATOM 679 N N . VAL A 1 91 ? 18.691 -3.838 3.414 1.00 86.12 91 VAL A N 1
ATOM 680 C CA . VAL A 1 91 ? 19.730 -2.800 3.258 1.00 86.12 91 VAL A CA 1
ATOM 681 C C . VAL A 1 91 ? 19.311 -1.772 2.200 1.00 86.12 91 VAL A C 1
ATOM 683 O O . VAL A 1 91 ? 18.715 -2.137 1.194 1.00 86.12 91 VAL A O 1
ATOM 686 N N . ASN A 1 92 ? 19.615 -0.483 2.402 1.00 87.69 92 ASN A N 1
ATOM 687 C CA . ASN A 1 92 ? 19.145 0.619 1.535 1.00 87.69 92 ASN A CA 1
ATOM 688 C C . ASN A 1 92 ? 17.612 0.685 1.385 1.00 87.69 92 ASN A C 1
ATOM 690 O O . ASN A 1 92 ? 17.081 0.977 0.315 1.00 87.69 92 ASN A O 1
ATOM 694 N N . LYS A 1 93 ? 16.897 0.397 2.474 1.00 91.06 93 LYS A N 1
ATOM 695 C CA . LYS A 1 93 ? 15.436 0.440 2.534 1.00 91.06 93 LYS A CA 1
ATOM 696 C C . LYS A 1 93 ? 14.861 1.854 2.462 1.00 91.06 93 LYS A C 1
ATOM 698 O O . LYS A 1 93 ? 15.489 2.830 2.874 1.00 91.06 93 LYS A O 1
ATOM 703 N N . THR A 1 94 ? 13.609 1.931 2.034 1.00 91.06 94 THR A N 1
ATOM 704 C CA . THR A 1 94 ? 12.768 3.117 2.157 1.00 91.06 94 THR A CA 1
ATOM 705 C C . THR A 1 94 ? 12.128 3.153 3.544 1.00 91.06 94 THR A C 1
ATOM 707 O O . THR A 1 94 ? 11.566 2.165 4.022 1.00 91.06 94 THR A O 1
ATOM 710 N N . THR A 1 95 ? 12.182 4.308 4.206 1.00 91.56 95 THR A N 1
ATOM 711 C CA . THR A 1 95 ? 11.340 4.561 5.380 1.00 91.56 95 THR A CA 1
ATOM 712 C C . THR A 1 95 ? 9.909 4.775 4.902 1.00 91.56 95 THR A C 1
ATOM 714 O O . THR A 1 95 ? 9.660 5.698 4.128 1.00 91.56 95 THR A O 1
ATOM 717 N N . CYS A 1 96 ? 8.976 3.924 5.335 1.00 91.94 96 CYS A N 1
ATOM 718 C CA . CYS A 1 96 ? 7.577 4.067 4.939 1.00 91.94 96 CYS A CA 1
ATOM 719 C C . CYS A 1 96 ? 7.021 5.430 5.406 1.00 91.94 96 CYS A C 1
ATOM 721 O O . CYS A 1 96 ? 7.284 5.825 6.545 1.00 91.94 96 CYS A O 1
ATOM 723 N N . PRO A 1 97 ? 6.276 6.153 4.551 1.00 91.12 97 PRO A N 1
ATOM 724 C CA . PRO A 1 97 ? 5.663 7.432 4.911 1.00 91.12 97 PRO A CA 1
ATOM 725 C C . PRO A 1 97 ? 4.544 7.252 5.948 1.00 91.12 97 PRO A C 1
ATOM 727 O O . PRO A 1 97 ? 4.092 6.139 6.187 1.00 91.12 97 PRO A O 1
ATOM 730 N N . SER A 1 98 ? 4.061 8.347 6.545 1.00 82.00 98 SER A N 1
ATOM 731 C CA . SER A 1 98 ? 3.141 8.331 7.701 1.00 82.00 98 SER A CA 1
ATOM 732 C C . SER A 1 98 ? 1.847 7.535 7.504 1.00 82.00 98 SER A C 1
ATOM 734 O O . SER A 1 98 ? 1.329 6.988 8.470 1.00 82.00 98 SER A O 1
ATOM 736 N N . ASN A 1 99 ? 1.336 7.439 6.274 1.00 80.94 99 ASN A N 1
ATOM 737 C CA . ASN A 1 99 ? 0.121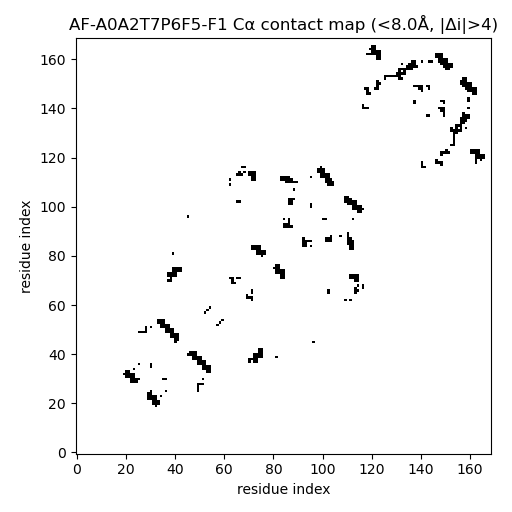 6.678 5.948 1.00 80.94 99 ASN A CA 1
ATOM 738 C C . ASN A 1 99 ? 0.427 5.236 5.519 1.00 80.94 99 ASN A C 1
ATOM 740 O O . ASN A 1 99 ? -0.417 4.572 4.925 1.00 80.94 99 ASN A O 1
ATOM 744 N N . TYR A 1 100 ? 1.646 4.761 5.767 1.00 89.12 100 TYR A N 1
ATOM 745 C CA . TYR A 1 100 ? 2.118 3.424 5.443 1.00 89.12 100 TYR A CA 1
ATOM 746 C C . TYR A 1 100 ? 2.846 2.826 6.646 1.00 89.12 100 TYR A C 1
ATOM 748 O O . TYR A 1 100 ? 3.509 3.520 7.415 1.00 89.12 100 TYR A O 1
ATOM 756 N N . ARG A 1 101 ? 2.772 1.505 6.781 1.00 89.50 101 ARG A N 1
ATOM 757 C CA . ARG A 1 101 ? 3.568 0.730 7.734 1.00 89.50 101 ARG A CA 1
ATOM 758 C C . ARG A 1 101 ? 4.435 -0.261 6.998 1.00 89.50 101 ARG A C 1
ATOM 760 O O . ARG A 1 101 ? 4.094 -0.743 5.919 1.00 89.50 101 ARG A O 1
ATOM 767 N N . CYS A 1 102 ? 5.531 -0.620 7.646 1.00 91.62 102 CYS A N 1
ATOM 768 C CA . CYS A 1 102 ? 6.356 -1.711 7.179 1.00 91.62 102 CYS A CA 1
ATOM 769 C C . CYS A 1 102 ? 5.731 -3.054 7.567 1.00 91.62 102 CYS A C 1
ATOM 771 O O . CYS A 1 102 ? 5.514 -3.312 8.752 1.00 91.62 102 CYS A O 1
ATOM 773 N N . VAL A 1 103 ? 5.452 -3.899 6.576 1.00 90.25 103 VAL A N 1
ATOM 774 C CA . VAL A 1 103 ? 4.991 -5.273 6.778 1.00 90.25 103 VAL A CA 1
ATOM 775 C C . VAL A 1 103 ? 6.143 -6.210 6.449 1.00 90.25 103 VAL A C 1
ATOM 777 O O . VAL A 1 103 ? 6.582 -6.273 5.303 1.00 90.25 103 VAL A O 1
ATOM 780 N N . THR A 1 104 ? 6.632 -6.917 7.466 1.00 90.62 104 THR A N 1
ATOM 781 C CA . THR A 1 104 ? 7.770 -7.833 7.362 1.00 90.62 104 THR A CA 1
ATOM 782 C C . THR A 1 104 ? 7.328 -9.282 7.522 1.00 90.62 104 THR A C 1
ATOM 784 O O . THR A 1 104 ? 6.463 -9.611 8.338 1.00 90.62 104 THR A O 1
ATOM 787 N N . SER A 1 105 ? 7.911 -10.173 6.728 1.00 87.00 105 SER A N 1
ATOM 788 C CA . SER A 1 105 ? 7.690 -11.614 6.832 1.00 87.00 105 SER A CA 1
ATOM 789 C C . SER A 1 105 ? 8.568 -12.198 7.938 1.00 87.00 105 SER A C 1
ATOM 791 O O . SER A 1 105 ? 9.748 -11.856 7.983 1.00 87.00 105 SER A O 1
ATOM 793 N N . PRO A 1 106 ? 8.090 -13.134 8.781 1.00 81.88 106 PRO A N 1
ATOM 794 C CA . PRO A 1 106 ? 8.927 -13.798 9.786 1.00 81.88 106 PRO A CA 1
ATOM 795 C C . PRO A 1 106 ? 10.167 -14.487 9.197 1.00 81.88 106 PRO A C 1
ATOM 797 O O . PRO A 1 106 ? 11.210 -14.522 9.845 1.00 81.88 106 PRO A O 1
ATOM 800 N N . VAL A 1 107 ? 10.055 -14.974 7.958 1.00 85.88 107 VAL A N 1
ATOM 801 C CA . VAL A 1 107 ? 11.083 -15.729 7.222 1.00 85.88 107 VAL A CA 1
ATOM 802 C C . VAL A 1 107 ? 11.774 -14.906 6.124 1.00 85.88 107 VAL A C 1
ATOM 804 O O . VAL A 1 107 ? 12.342 -15.48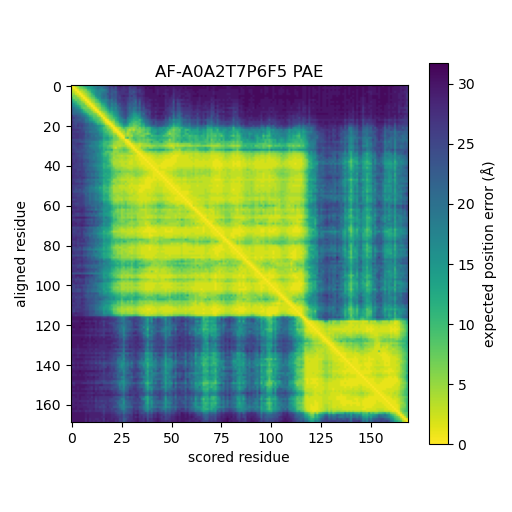1 5.203 1.00 85.88 107 VAL A O 1
ATOM 807 N N . ASP A 1 108 ? 11.705 -13.571 6.190 1.00 81.25 108 ASP A N 1
ATOM 808 C CA . ASP A 1 108 ? 12.397 -12.650 5.266 1.00 81.25 108 ASP A CA 1
ATOM 809 C C . ASP A 1 108 ? 11.987 -12.781 3.781 1.00 81.25 108 ASP A C 1
ATOM 811 O O . ASP A 1 108 ? 12.705 -12.347 2.884 1.00 81.25 108 ASP A O 1
ATOM 815 N N . VAL A 1 109 ? 10.811 -13.358 3.497 1.00 85.69 109 VAL A N 1
ATOM 816 C CA . VAL A 1 109 ? 10.307 -13.541 2.118 1.00 85.69 109 VAL A CA 1
ATOM 817 C C . VAL A 1 109 ? 9.764 -12.236 1.516 1.00 85.69 109 VAL A C 1
ATOM 819 O O . VAL A 1 109 ? 9.811 -12.052 0.303 1.00 85.69 109 VAL A O 1
ATOM 822 N N . TYR A 1 110 ? 9.268 -11.316 2.346 1.00 88.00 110 TYR A N 1
ATOM 823 C CA . TYR A 1 110 ? 8.805 -9.989 1.934 1.00 88.00 110 TYR A CA 1
ATOM 824 C C . TYR A 1 110 ? 9.026 -8.980 3.062 1.00 88.00 110 TYR A C 1
ATOM 826 O O . TYR A 1 110 ? 8.839 -9.327 4.224 1.00 88.00 110 TYR A O 1
ATOM 834 N N . ASP A 1 111 ? 9.355 -7.740 2.702 1.00 92.44 111 ASP A N 1
ATOM 835 C CA . ASP A 1 111 ? 9.453 -6.580 3.596 1.00 92.44 111 ASP A CA 1
ATOM 836 C C . ASP A 1 111 ? 9.004 -5.335 2.806 1.00 92.44 111 ASP A C 1
ATOM 838 O O . ASP A 1 111 ? 9.826 -4.670 2.174 1.00 92.44 111 ASP A O 1
ATOM 842 N N . VAL A 1 112 ? 7.703 -5.031 2.782 1.00 93.69 112 VAL A N 1
ATOM 843 C CA . VAL A 1 112 ? 7.127 -3.970 1.926 1.00 93.69 112 VAL A CA 1
ATOM 844 C C . VAL A 1 112 ? 6.337 -2.933 2.723 1.00 93.69 112 VAL A C 1
ATOM 846 O O . VAL A 1 112 ? 5.735 -3.240 3.754 1.00 93.69 112 VAL A O 1
ATOM 849 N N . CYS A 1 113 ? 6.311 -1.691 2.236 1.00 93.44 113 CYS A N 1
ATOM 850 C CA . CYS A 1 113 ? 5.419 -0.666 2.771 1.00 93.44 113 CYS A CA 1
ATOM 851 C C . CYS A 1 113 ? 3.983 -0.909 2.290 1.00 93.44 113 CYS A C 1
ATOM 853 O O . CYS A 1 113 ? 3.670 -0.699 1.117 1.00 93.44 113 CYS A O 1
ATOM 855 N N . CYS A 1 114 ? 3.102 -1.296 3.206 1.00 90.19 114 CYS A N 1
ATOM 856 C CA . CYS A 1 114 ? 1.663 -1.348 2.962 1.00 90.19 114 CYS A CA 1
ATOM 857 C C . CYS A 1 114 ? 1.001 -0.092 3.520 1.00 90.19 114 CYS A C 1
ATOM 859 O O . CYS A 1 114 ? 1.496 0.446 4.515 1.00 90.19 114 CYS A O 1
ATOM 861 N N . PRO A 1 115 ? -0.122 0.364 2.947 1.00 86.75 115 PRO A N 1
ATOM 862 C CA . PRO A 1 115 ? -0.916 1.410 3.566 1.00 86.75 115 PRO A CA 1
ATOM 863 C C . PRO A 1 115 ? -1.196 1.056 5.023 1.00 86.75 115 PRO A C 1
ATOM 865 O O . PRO A 1 115 ? -1.468 -0.104 5.358 1.00 86.75 115 PRO A O 1
ATOM 868 N N . ASN A 1 116 ? -1.108 2.050 5.900 1.00 77.50 116 ASN A N 1
ATOM 869 C CA . ASN A 1 116 ? -1.797 1.995 7.174 1.00 77.50 116 ASN A CA 1
ATOM 870 C C . ASN A 1 116 ? -3.238 1.792 6.776 1.00 77.50 116 ASN A C 1
ATOM 872 O O . ASN A 1 116 ? -3.798 2.601 6.046 1.00 77.50 116 ASN A O 1
ATOM 876 N N . SER A 1 117 ? -3.729 0.593 7.047 1.00 64.50 117 SER A N 1
ATOM 877 C CA . SER A 1 117 ? -5.012 0.148 6.564 1.00 64.50 117 SER A CA 1
ATOM 878 C C . SER A 1 117 ? -6.051 0.960 7.303 1.00 64.50 117 SER A C 1
ATOM 880 O O . SER A 1 117 ? -6.608 0.447 8.256 1.00 64.50 117 SER A O 1
ATOM 882 N N . ASP A 1 118 ? -6.304 2.195 6.892 1.00 65.94 118 ASP A N 1
ATOM 883 C CA . ASP A 1 118 ? -7.635 2.737 7.012 1.00 65.94 118 ASP A CA 1
ATOM 884 C C . ASP A 1 118 ? -8.477 1.782 6.180 1.00 65.94 118 ASP A C 1
ATOM 886 O O . ASP A 1 118 ? -8.463 1.803 4.947 1.00 65.94 118 ASP A O 1
ATOM 890 N N . LYS A 1 119 ? -9.103 0.822 6.860 1.00 73.25 119 LYS A N 1
ATOM 891 C CA . LYS A 1 119 ? -10.085 -0.042 6.226 1.00 73.25 119 LYS A CA 1
ATOM 892 C C . LYS A 1 119 ? -11.103 0.866 5.563 1.00 73.25 119 LYS A C 1
ATOM 894 O O . LYS A 1 119 ? -11.383 1.962 6.058 1.00 73.25 119 LYS A O 1
ATOM 899 N N . VAL A 1 120 ? -11.589 0.412 4.414 1.00 72.69 120 VAL A N 1
ATOM 900 C CA . VAL A 1 120 ? -12.450 1.204 3.539 1.00 72.69 120 VAL A CA 1
ATOM 901 C C . VAL A 1 120 ? -13.642 1.758 4.323 1.00 72.69 120 VAL A C 1
ATOM 903 O O . VAL A 1 120 ? -14.293 1.031 5.071 1.00 72.69 120 VAL A O 1
ATOM 906 N N . GLY A 1 121 ? -13.923 3.044 4.109 1.00 73.31 121 GLY A N 1
ATOM 907 C CA . GLY A 1 121 ? -14.984 3.792 4.776 1.00 73.31 121 GLY A CA 1
ATOM 908 C C . GLY A 1 121 ? -14.471 4.692 5.899 1.00 73.31 121 GLY A C 1
ATOM 909 O O . GLY A 1 121 ? -13.287 4.703 6.228 1.00 73.31 121 GLY A O 1
ATOM 910 N N . GLU A 1 122 ? -15.383 5.470 6.467 1.00 84.25 122 GLU A N 1
ATOM 911 C CA . GLU A 1 122 ? -15.095 6.463 7.501 1.00 84.25 122 GLU A CA 1
ATOM 912 C C . GLU A 1 122 ? -15.568 5.980 8.871 1.00 84.25 122 GLU A C 1
ATOM 914 O O . GLU A 1 122 ? -16.408 5.078 8.981 1.00 84.25 122 GLU A O 1
ATOM 919 N N . CYS A 1 123 ? -15.032 6.581 9.931 1.00 89.00 123 CYS A N 1
ATOM 920 C CA . CYS A 1 123 ? -15.582 6.377 11.264 1.00 89.00 123 CYS A CA 1
ATOM 921 C C . CYS A 1 123 ? -17.001 6.957 11.344 1.00 89.00 123 CYS A C 1
ATOM 923 O O . CYS A 1 123 ? -17.237 8.049 10.822 1.00 89.00 123 CYS A O 1
ATOM 925 N N . PRO A 1 124 ? -17.953 6.252 11.979 1.00 90.06 124 PRO A N 1
ATOM 926 C CA . PRO A 1 124 ? -19.274 6.814 12.217 1.00 90.06 124 PRO A CA 1
ATOM 927 C C . PRO A 1 124 ? -19.168 8.041 13.132 1.00 90.06 124 PRO A C 1
ATOM 929 O O . PRO A 1 124 ? -18.305 8.116 14.008 1.00 90.06 124 PRO A O 1
ATOM 932 N N . GLU A 1 125 ? -20.061 9.002 12.922 1.00 88.56 125 GLU A N 1
ATOM 933 C CA . GLU A 1 125 ? -20.159 10.189 13.766 1.00 88.56 125 GLU A CA 1
ATOM 934 C C . GLU A 1 125 ? -20.810 9.825 15.108 1.00 88.56 125 GLU A C 1
ATOM 936 O O . GLU A 1 125 ? -21.800 9.094 15.151 1.00 88.56 125 GLU A O 1
ATOM 941 N N . THR A 1 126 ? -20.244 10.317 16.210 1.00 87.56 126 THR A N 1
ATOM 942 C CA . THR A 1 126 ? -20.781 10.093 17.559 1.00 87.56 126 THR A CA 1
ATOM 943 C C . THR A 1 126 ? -21.858 11.121 17.876 1.00 87.56 126 THR A C 1
ATOM 945 O O . THR A 1 126 ? -21.604 12.323 17.760 1.00 87.56 126 THR A O 1
ATOM 948 N N . HIS A 1 127 ? -23.022 10.683 18.352 1.00 83.19 127 HIS A N 1
ATOM 949 C CA . HIS A 1 127 ? -24.114 11.594 18.699 1.00 83.19 127 HIS A CA 1
ATOM 950 C C . HIS A 1 127 ? -24.180 11.906 20.203 1.00 83.19 127 HIS A C 1
ATOM 952 O O . HIS A 1 127 ? -23.880 11.051 21.043 1.00 83.19 127 HIS A O 1
ATOM 958 N N . PRO A 1 128 ? -24.632 13.117 20.588 1.00 78.06 128 PRO A N 1
ATOM 959 C CA . PRO A 1 128 ? -24.879 13.448 21.987 1.00 78.06 128 PRO A CA 1
ATOM 960 C C . PRO A 1 128 ? -25.880 12.477 22.631 1.00 78.06 128 PRO A C 1
ATOM 962 O O . PRO A 1 128 ? -26.986 12.291 22.128 1.00 78.06 128 PRO A O 1
ATOM 965 N N . GLY A 1 129 ? -25.506 11.893 23.771 1.00 79.44 129 GLY A N 1
ATOM 966 C CA . GLY A 1 129 ? -26.337 10.934 24.512 1.00 79.44 129 GLY A CA 1
ATOM 967 C C . GLY A 1 129 ? -26.021 9.461 24.236 1.00 79.44 129 GLY A C 1
ATOM 968 O O . GLY A 1 129 ? -26.549 8.597 24.935 1.00 79.44 129 GLY A O 1
ATOM 969 N N . GLU A 1 130 ? -25.140 9.160 23.279 1.00 86.44 130 GLU A N 1
ATOM 970 C CA . GLU A 1 130 ? -24.587 7.815 23.116 1.00 86.44 130 GLU A CA 1
ATOM 971 C C . GLU A 1 130 ? -23.636 7.467 24.269 1.00 86.44 130 GLU A C 1
ATOM 973 O O . GLU A 1 130 ? -22.908 8.312 24.794 1.00 86.44 130 GLU A O 1
ATOM 978 N N . VAL A 1 131 ? -23.639 6.197 24.676 1.00 86.44 131 VAL A N 1
ATOM 979 C CA . VAL A 1 131 ? -22.766 5.691 25.739 1.00 86.44 131 VAL A CA 1
ATOM 980 C C . VAL A 1 131 ? -21.643 4.887 25.098 1.00 86.44 131 VAL A C 1
ATOM 982 O O . VAL A 1 131 ? -21.893 3.910 24.395 1.00 86.44 131 VAL A O 1
ATOM 985 N N . GLY A 1 132 ? -20.403 5.305 25.341 1.00 86.62 132 GLY A N 1
ATOM 986 C CA . GLY A 1 132 ? -19.197 4.635 24.859 1.00 86.62 132 GLY A CA 1
ATOM 987 C C . GLY A 1 132 ? -18.441 3.928 25.981 1.00 86.62 132 GLY A C 1
ATOM 988 O O . GLY A 1 132 ? -18.493 4.336 27.141 1.00 86.62 132 GLY A O 1
ATOM 989 N N . VAL A 1 133 ? -17.694 2.880 25.633 1.00 91.12 133 VAL A N 1
ATOM 990 C CA . VAL A 1 133 ? -16.719 2.271 26.548 1.00 91.12 133 VAL A CA 1
ATOM 991 C C . VAL A 1 133 ? -15.530 3.221 26.689 1.00 91.12 133 VAL A C 1
ATOM 993 O O . VAL A 1 133 ? -14.856 3.492 25.703 1.00 91.12 133 VAL A O 1
ATOM 996 N N . CYS A 1 134 ? -15.247 3.704 27.898 1.00 94.38 134 CYS A N 1
ATOM 997 C CA . CYS A 1 134 ? -14.164 4.657 28.187 1.00 94.38 134 CYS A CA 1
ATOM 998 C C . CYS A 1 134 ? -12.781 3.989 28.328 1.00 94.38 134 CYS A C 1
ATOM 1000 O O . CYS A 1 134 ? -12.034 4.280 29.261 1.00 94.38 134 CYS A O 1
ATOM 1002 N N . ALA A 1 135 ? -12.463 3.044 27.448 1.00 94.62 135 ALA A N 1
ATOM 1003 C CA . ALA A 1 135 ? -11.176 2.359 27.408 1.00 94.62 135 ALA A CA 1
ATOM 1004 C C . ALA A 1 135 ? -10.788 2.098 25.952 1.00 94.62 135 ALA A C 1
ATOM 1006 O O . ALA A 1 135 ? -11.627 1.651 25.169 1.00 94.62 135 ALA A O 1
ATOM 1007 N N . ASP A 1 136 ? -9.531 2.368 25.598 1.00 94.31 136 ASP A N 1
ATOM 1008 C CA . ASP A 1 136 ? -9.022 2.076 24.260 1.00 94.31 136 ASP A CA 1
ATOM 1009 C C . ASP A 1 136 ? -8.908 0.557 24.071 1.00 94.31 136 ASP A C 1
ATOM 1011 O O . ASP A 1 136 ? -8.123 -0.120 24.737 1.00 94.31 136 ASP A O 1
ATOM 1015 N N . LEU A 1 137 ? -9.714 0.015 23.157 1.00 94.44 137 LEU A N 1
ATOM 1016 C CA . LEU A 1 137 ? -9.736 -1.406 22.790 1.00 94.44 137 LEU A CA 1
ATOM 1017 C C . LEU A 1 137 ? -8.980 -1.690 21.486 1.00 94.44 137 LEU A C 1
ATOM 1019 O O . LEU A 1 137 ? -8.764 -2.846 21.125 1.00 94.44 137 LEU A O 1
ATOM 1023 N N . CYS A 1 138 ? -8.588 -0.643 20.768 1.00 91.25 138 CYS A N 1
ATOM 1024 C CA . CYS A 1 138 ? -7.790 -0.709 19.555 1.00 91.25 138 CYS A CA 1
ATOM 1025 C C . CYS A 1 138 ? -6.900 0.538 19.463 1.00 91.25 138 CYS A C 1
ATOM 1027 O O . CYS A 1 138 ? -7.208 1.567 20.056 1.00 91.25 138 CYS A O 1
ATOM 1029 N N . GLN A 1 139 ? -5.795 0.442 18.723 1.00 86.00 139 GLN A N 1
ATOM 1030 C CA . GLN A 1 139 ? -4.923 1.586 18.408 1.00 86.00 139 GLN A CA 1
ATOM 1031 C C . GLN A 1 139 ? -4.945 1.929 16.915 1.00 86.00 139 GLN A C 1
ATOM 1033 O O . GLN A 1 139 ? -4.567 3.022 16.512 1.00 86.00 139 GLN A O 1
ATOM 1038 N N . SER A 1 140 ? -5.356 0.971 16.086 1.00 80.62 140 SER A N 1
ATOM 1039 C CA . SER A 1 140 ? -5.476 1.096 14.641 1.00 80.62 140 SER A CA 1
ATOM 1040 C C . SER A 1 140 ? -6.506 0.103 14.114 1.00 80.62 140 SER A C 1
ATOM 1042 O O . SER A 1 140 ? -6.798 -0.914 14.749 1.00 80.62 140 SER A O 1
ATOM 1044 N N . ASP A 1 141 ? -7.001 0.346 12.907 1.00 82.75 141 ASP A N 1
ATOM 1045 C CA . ASP A 1 141 ? -7.890 -0.552 12.165 1.00 82.75 141 ASP A CA 1
ATOM 1046 C C . ASP A 1 141 ? -7.355 -1.992 12.073 1.00 82.75 141 ASP A C 1
ATOM 1048 O O . ASP A 1 141 ? -8.141 -2.939 12.062 1.00 82.75 141 ASP A O 1
ATOM 1052 N N . THR A 1 142 ? -6.028 -2.197 12.071 1.00 78.00 142 THR A N 1
ATOM 1053 C CA . THR A 1 142 ? -5.427 -3.549 12.048 1.00 78.00 142 THR A CA 1
ATOM 1054 C C . THR A 1 142 ? -5.731 -4.368 13.302 1.00 78.00 142 THR A C 1
ATOM 1056 O O . THR A 1 142 ? -5.743 -5.595 13.241 1.00 78.00 142 THR A O 1
ATOM 1059 N N . ASN A 1 143 ? -6.000 -3.707 14.432 1.00 88.38 143 ASN A N 1
ATOM 1060 C CA . ASN A 1 143 ? -6.394 -4.371 15.674 1.00 88.38 143 ASN A CA 1
ATOM 1061 C C . ASN A 1 143 ? -7.849 -4.847 15.637 1.00 88.38 143 ASN A C 1
ATOM 1063 O O . ASN A 1 143 ? -8.257 -5.657 16.467 1.00 88.38 143 ASN A O 1
ATOM 1067 N N . CYS A 1 144 ? -8.634 -4.347 14.687 1.00 87.06 144 CYS A N 1
ATOM 1068 C CA . CYS A 1 144 ? -10.034 -4.683 14.555 1.00 87.06 144 CYS A CA 1
ATOM 1069 C C . CYS A 1 144 ? -10.227 -5.866 13.595 1.00 87.06 144 CYS A C 1
ATOM 1071 O O . CYS A 1 144 ? -9.512 -5.985 12.597 1.00 87.06 144 CYS A O 1
ATOM 1073 N N . PRO A 1 145 ? -11.198 -6.756 13.838 1.00 84.50 145 PRO A N 1
ATOM 1074 C CA . PRO A 1 145 ? -11.465 -7.869 12.936 1.00 84.50 145 PRO A CA 1
ATOM 1075 C C . PRO A 1 145 ? -12.167 -7.397 11.653 1.00 84.50 145 PRO A C 1
ATOM 1077 O O . PRO A 1 145 ? -12.926 -6.426 11.669 1.00 84.50 145 PRO A O 1
ATOM 1080 N N . ARG A 1 146 ? -11.954 -8.123 10.546 1.00 84.12 146 ARG A N 1
ATOM 1081 C CA . ARG A 1 146 ? -12.625 -7.901 9.245 1.00 84.12 146 ARG A CA 1
ATOM 1082 C C . ARG A 1 146 ? -12.498 -6.446 8.775 1.00 84.12 146 ARG A C 1
ATOM 1084 O O . ARG A 1 146 ? -11.396 -5.915 8.814 1.00 84.12 146 ARG A O 1
ATOM 1091 N N . ASP A 1 147 ? -13.605 -5.800 8.426 1.00 79.69 147 ASP A N 1
ATOM 1092 C CA . ASP A 1 147 ? -13.648 -4.440 7.880 1.00 79.69 147 ASP A CA 1
ATOM 1093 C C . ASP A 1 147 ? -13.913 -3.365 8.950 1.00 79.69 147 ASP A C 1
ATOM 1095 O O . ASP A 1 147 ? -14.054 -2.194 8.624 1.00 79.69 147 ASP A O 1
ATOM 1099 N N . LEU A 1 148 ? -13.952 -3.729 10.240 1.00 88.94 148 LEU A N 1
ATOM 1100 C CA . LEU A 1 148 ? -14.188 -2.768 11.324 1.00 88.94 148 LEU A CA 1
ATOM 1101 C C . LEU A 1 148 ? -13.024 -1.787 11.479 1.00 88.94 148 LEU A C 1
ATOM 1103 O O . LEU A 1 148 ? -11.875 -2.221 11.560 1.00 88.94 148 LEU A O 1
ATOM 1107 N N . LYS A 1 149 ? -13.323 -0.499 11.620 1.00 89.38 149 LYS A N 1
ATOM 1108 C CA . LYS A 1 149 ? -12.339 0.564 11.849 1.00 89.38 149 LYS A CA 1
ATOM 1109 C C . LYS A 1 149 ? -12.144 0.834 13.335 1.00 89.38 149 LYS A C 1
ATOM 1111 O O . LYS A 1 149 ? -13.067 0.657 14.124 1.00 89.38 149 LYS A O 1
ATOM 1116 N N . CYS A 1 150 ? -10.951 1.260 13.719 1.00 91.25 150 CYS A N 1
ATOM 1117 C CA . CYS A 1 150 ? -10.648 1.714 15.062 1.00 91.25 150 CYS A CA 1
ATOM 1118 C C . CYS A 1 150 ? -11.009 3.193 15.190 1.00 91.25 150 CYS A C 1
ATOM 1120 O O . CYS A 1 150 ? -10.289 4.064 14.711 1.00 91.25 150 CYS A O 1
ATOM 1122 N N . CYS A 1 151 ? -12.144 3.464 15.828 1.00 92.31 151 CYS A N 1
ATOM 1123 C CA . CYS A 1 151 ? -12.768 4.780 15.834 1.00 92.31 151 CYS A CA 1
ATOM 1124 C C . CYS A 1 151 ? -13.001 5.287 17.258 1.00 92.31 151 CYS A C 1
ATOM 1126 O O . CYS A 1 151 ? -13.326 4.475 18.138 1.00 92.31 151 CYS A O 1
ATOM 1128 N N . PRO A 1 152 ? -12.909 6.609 17.490 1.00 92.50 152 PRO A N 1
ATOM 1129 C CA . PRO A 1 152 ? -13.331 7.202 18.749 1.00 92.50 152 PRO A CA 1
ATOM 1130 C C . PRO A 1 152 ? -14.831 6.960 18.960 1.00 92.50 152 PRO A C 1
ATOM 1132 O O . PRO A 1 152 ? -15.624 7.004 18.021 1.00 92.50 152 PRO A O 1
ATOM 1135 N N . ASN A 1 153 ? -15.220 6.655 20.191 1.00 92.62 153 ASN A N 1
ATOM 1136 C CA . ASN A 1 153 ? -16.617 6.533 20.597 1.00 92.62 153 ASN A CA 1
ATOM 1137 C C . ASN A 1 153 ? -17.060 7.760 21.410 1.00 92.62 153 ASN A C 1
ATOM 1139 O O . ASN A 1 153 ? -16.272 8.669 21.660 1.00 92.62 153 ASN A O 1
ATOM 1143 N N . ALA A 1 154 ? -18.312 7.777 21.870 1.00 91.00 154 ALA A N 1
ATOM 1144 C CA . ALA A 1 154 ? -18.888 8.902 22.612 1.00 91.00 154 ALA A CA 1
ATOM 1145 C C . ALA A 1 154 ? -18.172 9.259 23.937 1.00 91.00 154 ALA A C 1
ATOM 1147 O O . ALA A 1 154 ? -18.369 10.354 24.457 1.00 91.00 154 ALA A O 1
ATOM 1148 N N . CYS A 1 155 ? -17.329 8.372 24.486 1.00 92.12 155 CYS A N 1
ATOM 1149 C CA . CYS A 1 155 ? -16.482 8.669 25.649 1.00 92.12 155 CYS A CA 1
ATOM 1150 C C . CYS A 1 155 ? -15.071 9.168 25.266 1.00 92.12 155 CYS A C 1
ATOM 1152 O O . CYS A 1 155 ? -14.258 9.479 26.133 1.00 92.12 155 CYS A O 1
ATOM 1154 N N . GLY A 1 156 ? -14.756 9.233 23.971 1.00 89.19 156 GLY A N 1
ATOM 1155 C CA . GLY A 1 156 ? -13.453 9.646 23.445 1.00 89.19 156 GLY A CA 1
ATOM 1156 C C . GLY A 1 156 ? -12.404 8.533 23.368 1.00 89.19 156 GLY A C 1
ATOM 1157 O O . GLY A 1 156 ? -11.297 8.792 22.906 1.00 89.19 156 GLY A O 1
ATOM 1158 N N . ALA A 1 157 ? -12.733 7.306 23.780 1.00 94.31 157 ALA A N 1
ATOM 1159 C CA . ALA A 1 157 ? -11.844 6.150 23.652 1.00 94.31 157 ALA A CA 1
ATOM 1160 C C . ALA A 1 157 ? -12.075 5.393 22.334 1.00 94.31 157 ALA A C 1
ATOM 1162 O O . ALA A 1 157 ? -13.149 5.479 21.734 1.00 94.31 157 ALA A O 1
ATOM 1163 N N . HIS A 1 158 ? -11.082 4.624 21.890 1.00 94.56 158 HIS A N 1
ATOM 1164 C CA . HIS A 1 158 ? -11.094 3.946 20.598 1.00 94.56 158 HIS A CA 1
ATOM 1165 C C . HIS A 1 158 ? -11.653 2.531 20.686 1.00 94.56 158 HIS A C 1
ATOM 1167 O O . HIS A 1 158 ? -11.223 1.703 21.489 1.00 94.56 158 HIS A O 1
ATOM 1173 N N . THR A 1 159 ? -12.601 2.225 19.807 1.00 95.31 159 THR A N 1
ATOM 1174 C CA . THR A 1 159 ? -13.232 0.905 19.713 1.00 95.31 159 THR A CA 1
ATOM 1175 C C . THR A 1 159 ? -13.409 0.497 18.257 1.00 95.31 159 THR A C 1
ATOM 1177 O O . THR A 1 159 ? -13.409 1.339 17.360 1.00 95.31 159 THR A O 1
ATOM 1180 N N . CYS A 1 160 ? -13.542 -0.806 18.012 1.00 93.62 160 CYS A N 1
ATOM 1181 C CA . CYS A 1 160 ? -13.775 -1.328 16.671 1.00 93.62 160 CYS A CA 1
ATOM 1182 C C . CYS A 1 160 ? -15.230 -1.104 16.254 1.00 93.62 160 CYS A C 1
ATOM 1184 O O . CYS A 1 160 ? -16.135 -1.725 16.810 1.00 93.62 160 CYS A O 1
ATOM 1186 N N . GLN A 1 161 ? -15.443 -0.232 15.274 1.00 92.62 161 GLN A N 1
ATOM 1187 C CA . GLN A 1 161 ? -16.751 0.215 14.810 1.00 92.62 161 GLN A CA 1
ATOM 1188 C C . GLN A 1 161 ? -16.952 -0.125 13.332 1.00 92.62 161 GLN A C 1
ATOM 1190 O O . GLN A 1 161 ? -15.997 -0.300 12.573 1.00 92.62 161 GLN A O 1
ATOM 1195 N N . THR A 1 162 ? -18.213 -0.265 12.925 1.00 92.25 162 THR A N 1
ATOM 1196 C CA . THR A 1 162 ? -18.539 -0.533 11.519 1.00 92.25 162 THR A CA 1
ATOM 1197 C C . THR A 1 162 ? -18.293 0.741 10.710 1.00 92.25 162 THR A C 1
ATOM 1199 O O . THR A 1 162 ? -18.822 1.783 11.101 1.00 92.25 162 THR A O 1
ATOM 1202 N N . PRO A 1 163 ? -17.514 0.690 9.617 1.00 87.69 163 PRO A N 1
ATOM 1203 C CA . PRO A 1 163 ? -17.283 1.863 8.787 1.00 87.69 163 PRO A CA 1
ATOM 1204 C C . PRO A 1 163 ? -18.572 2.335 8.116 1.00 87.69 163 PRO A C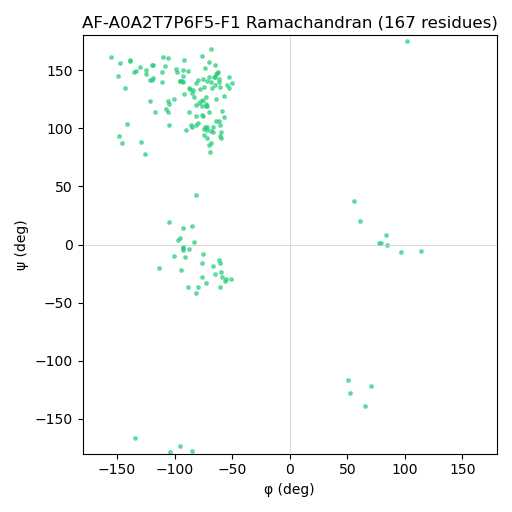 1
ATOM 1206 O O . PRO A 1 163 ? -19.386 1.524 7.661 1.00 87.69 163 PRO A O 1
ATOM 1209 N N . VAL A 1 164 ? -18.729 3.649 7.982 1.00 88.94 164 VAL A N 1
ATOM 1210 C CA . VAL A 1 164 ? -19.742 4.229 7.098 1.00 88.94 164 VAL A CA 1
ATOM 1211 C C . VAL A 1 164 ? -19.155 4.373 5.696 1.00 88.94 164 VAL A C 1
ATOM 1213 O O . VAL A 1 164 ? -18.012 4.795 5.518 1.00 88.94 164 VAL A O 1
ATOM 1216 N N . HIS A 1 165 ? -19.916 3.978 4.675 1.00 71.56 165 HIS A N 1
ATOM 1217 C CA . HIS A 1 165 ? -19.488 4.176 3.294 1.00 71.56 165 HIS A CA 1
ATOM 1218 C C . HIS A 1 165 ? -19.603 5.664 2.975 1.00 71.56 165 HIS A C 1
ATOM 1220 O O . HIS A 1 165 ? -20.697 6.224 3.054 1.00 71.56 165 HIS A O 1
ATOM 1226 N N . SER A 1 166 ? -18.490 6.293 2.598 1.00 52.75 166 SER A N 1
ATOM 1227 C CA . SER A 1 166 ? -18.511 7.646 2.048 1.00 52.75 166 SER A CA 1
ATOM 1228 C C . SER A 1 166 ? -19.143 7.565 0.657 1.00 52.75 166 SER A C 1
ATOM 1230 O O . SER A 1 166 ? -18.469 7.328 -0.346 1.00 52.75 166 SER A O 1
ATOM 1232 N N . LEU A 1 167 ? -20.475 7.630 0.604 1.00 46.59 167 LEU A N 1
ATOM 1233 C CA . LEU A 1 167 ? -21.216 7.800 -0.638 1.00 46.59 167 LEU A CA 1
ATOM 1234 C C . LEU A 1 167 ? -20.923 9.215 -1.137 1.00 46.59 167 LEU A C 1
ATOM 1236 O O . LEU A 1 167 ? -21.644 10.158 -0.825 1.00 46.59 167 LEU A O 1
ATOM 1240 N N . TYR A 1 168 ? -19.840 9.363 -1.896 1.00 40.22 168 TYR A N 1
ATOM 1241 C CA . TYR A 1 168 ? -19.724 10.474 -2.828 1.00 40.22 168 TYR A CA 1
ATOM 1242 C C . TYR A 1 168 ? -20.784 10.246 -3.915 1.00 40.22 168 TYR A C 1
ATOM 1244 O O . TYR A 1 168 ? -20.623 9.374 -4.772 1.00 40.22 168 TYR A O 1
ATOM 1252 N N . LEU A 1 169 ? -21.904 10.963 -3.794 1.00 35.66 169 LEU A N 1
ATOM 1253 C CA . LEU A 1 169 ? -22.848 11.212 -4.886 1.00 35.66 169 LEU A CA 1
ATOM 1254 C C . LEU A 1 169 ? -22.278 12.282 -5.821 1.00 35.66 169 LEU A C 1
ATOM 1256 O O . LEU A 1 169 ? -21.677 13.250 -5.302 1.00 35.66 169 LEU A O 1
#

Foldseek 3Di:
DDDDDPPDDPPPPPPPPDPQWDWDDDPPDIDIGPWDWAWEQELVVRDTDIDTHDCVVVPQDPCLVVAPNSYFYWYQDPVRDIDFQFDDPDDPGDDADPQWDWRADPVRPGTGTYGQCPQAAADDDEDPPDDDDLEAQDDFQVSEPDRFTFDQYPNRHTDGHHHDHPPPD

Organism: Pomacea canaliculata (NCBI:txid400727)